Protein AF-A0A0K3BEC3-F1 (afdb_monomer_lite)

Foldseek 3Di:
DDDVVVVCQAPPNVFPDWDQDPNKTKGQGQADPVNQVVVCVVDPQWDWDQDPNNIIITHHHDDDHDDDPVVVVVVVVVVVVVPDDDD

pLDDT: mean 90.59, std 9.3, range [54.78, 98.12]

Radius of gyration: 15.84 Å; chains: 1; bounding box: 35×43×44 Å

Secondary structure (DSSP, 8-state):
---HHHHHTSTTTT-SEEEEETTEEEEES---HHHHHHHHHHSTTSEEEE-TTS-EEEEPP-SSPP--HHHHHHHHHHHHHHTS---

Structure (mmCIF, N/CA/C/O backbone):
data_AF-A0A0K3BEC3-F1
#
_entry.id   AF-A0A0K3BEC3-F1
#
loop_
_atom_site.group_PDB
_atom_site.id
_atom_site.type_symbol
_atom_site.label_atom_id
_atom_site.label_alt_id
_atom_site.label_comp_id
_atom_site.label_asym_id
_atom_site.label_entity_id
_atom_site.label_seq_id
_atom_site.pdbx_PDB_ins_code
_atom_site.Cartn_x
_atom_site.Cartn_y
_atom_site.Cartn_z
_atom_site.occupancy
_atom_site.B_iso_or_equiv
_atom_site.auth_seq_id
_atom_site.auth_comp_id
_atom_site.auth_asym_id
_atom_site.auth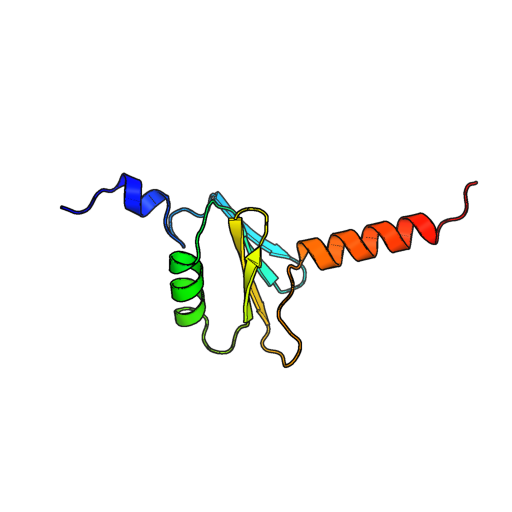_atom_id
_atom_site.pdbx_PDB_model_num
ATOM 1 N N . MET A 1 1 ? 16.659 -8.570 -21.609 1.00 54.78 1 MET A N 1
ATOM 2 C CA . MET A 1 1 ? 17.691 -8.121 -20.654 1.00 54.78 1 MET A CA 1
ATOM 3 C C . MET A 1 1 ? 16.960 -7.555 -19.451 1.00 54.78 1 MET A C 1
ATOM 5 O O . MET A 1 1 ? 16.030 -6.788 -19.659 1.00 54.78 1 MET A O 1
ATOM 9 N N . PHE A 1 2 ? 17.264 -8.033 -18.244 1.00 61.94 2 PHE A N 1
ATOM 10 C CA . PHE A 1 2 ? 16.676 -7.506 -17.011 1.00 61.94 2 PHE A CA 1
ATOM 11 C C . PHE A 1 2 ? 17.396 -6.206 -16.660 1.00 61.94 2 PHE A C 1
ATOM 13 O O . PHE A 1 2 ? 18.620 -6.206 -16.567 1.00 61.94 2 PHE A O 1
ATOM 20 N N . ASP A 1 3 ? 16.641 -5.121 -16.525 1.00 77.81 3 ASP A N 1
ATOM 21 C CA . ASP A 1 3 ? 17.153 -3.825 -16.094 1.00 77.81 3 ASP A CA 1
ATOM 22 C C . ASP A 1 3 ? 16.990 -3.717 -14.572 1.00 77.81 3 ASP A C 1
ATOM 24 O O . ASP A 1 3 ? 15.884 -3.878 -14.046 1.00 77.81 3 ASP A O 1
ATOM 28 N N . ILE A 1 4 ? 18.103 -3.526 -13.864 1.00 76.12 4 ILE A N 1
ATOM 29 C CA . ILE A 1 4 ? 18.125 -3.462 -12.401 1.00 76.12 4 ILE A CA 1
ATOM 30 C C . ILE A 1 4 ? 17.415 -2.210 -11.886 1.00 76.12 4 ILE A C 1
ATOM 32 O O . ILE A 1 4 ? 16.753 -2.279 -10.849 1.00 76.12 4 ILE A O 1
ATOM 36 N N . ASP A 1 5 ? 17.456 -1.123 -12.657 1.00 74.81 5 ASP A N 1
ATOM 37 C CA . ASP A 1 5 ? 16.791 0.133 -12.319 1.00 74.81 5 ASP A CA 1
ATOM 38 C C . ASP A 1 5 ? 15.274 -0.072 -12.349 1.00 74.81 5 ASP A C 1
ATOM 40 O O . ASP A 1 5 ? 14.555 0.294 -11.420 1.00 74.81 5 ASP A O 1
ATOM 44 N N . ALA A 1 6 ? 14.778 -0.814 -13.344 1.00 74.38 6 ALA A N 1
ATOM 45 C CA . ALA A 1 6 ? 13.368 -1.176 -13.419 1.00 74.38 6 ALA A CA 1
ATOM 46 C C . ALA A 1 6 ? 12.898 -2.040 -12.234 1.00 74.38 6 ALA A C 1
ATOM 48 O O . ALA A 1 6 ? 11.710 -2.022 -11.923 1.00 74.38 6 ALA A O 1
ATOM 49 N N . TRP A 1 7 ? 13.780 -2.801 -11.574 1.00 76.94 7 TRP A N 1
ATOM 50 C CA . TRP A 1 7 ? 13.424 -3.626 -10.411 1.00 76.94 7 TRP A CA 1
ATOM 51 C C . TRP A 1 7 ? 13.426 -2.828 -9.101 1.00 76.94 7 TRP A C 1
ATOM 53 O O . TRP A 1 7 ? 12.579 -3.066 -8.241 1.00 76.94 7 TRP A O 1
ATOM 63 N N . GLN A 1 8 ? 14.319 -1.841 -8.972 1.00 82.69 8 GLN A N 1
ATOM 64 C CA . GLN A 1 8 ? 14.383 -0.944 -7.809 1.00 82.69 8 GLN A CA 1
ATOM 65 C C . GLN A 1 8 ? 13.155 -0.038 -7.670 1.00 82.69 8 GLN A C 1
ATOM 67 O O . GLN A 1 8 ? 12.948 0.539 -6.611 1.00 82.69 8 GLN A O 1
ATOM 72 N N . HIS A 1 9 ? 12.317 0.067 -8.700 1.00 86.81 9 HIS A N 1
ATOM 73 C CA . HIS A 1 9 ? 11.065 0.827 -8.653 1.00 86.81 9 HIS A CA 1
ATOM 74 C C . HIS A 1 9 ? 9.816 -0.053 -8.523 1.00 86.81 9 HIS A C 1
ATOM 76 O O . HIS A 1 9 ? 8.700 0.451 -8.598 1.00 86.81 9 HIS A O 1
ATOM 82 N N . ARG A 1 10 ? 9.978 -1.369 -8.336 1.00 93.56 10 ARG A N 1
ATOM 83 C CA . ARG A 1 10 ? 8.854 -2.313 -8.258 1.00 93.56 10 ARG A CA 1
ATOM 84 C C . ARG A 1 10 ? 8.604 -2.779 -6.850 1.00 93.56 10 ARG A C 1
ATOM 86 O O . ARG A 1 10 ? 9.533 -3.012 -6.083 1.00 93.56 10 ARG A O 1
ATOM 93 N N . TRP A 1 11 ? 7.339 -2.969 -6.517 1.00 95.56 11 TRP A N 1
ATOM 94 C CA . TRP A 1 11 ? 6.979 -3.526 -5.226 1.00 95.56 11 TRP A CA 1
ATOM 95 C C . TRP A 1 11 ? 7.413 -5.007 -5.141 1.00 95.56 11 TRP A C 1
ATOM 97 O O . TRP A 1 11 ? 7.214 -5.753 -6.106 1.00 95.56 11 TRP A O 1
ATOM 107 N N . PRO A 1 12 ? 7.985 -5.475 -4.010 1.00 95.06 12 PRO A N 1
ATOM 108 C CA . PRO A 1 12 ? 8.257 -4.735 -2.770 1.00 95.06 12 PRO A CA 1
ATOM 109 C C . PRO A 1 12 ? 9.645 -4.072 -2.715 1.00 95.06 12 PRO A C 1
ATOM 111 O O . PRO A 1 12 ? 9.924 -3.315 -1.793 1.00 95.06 12 PRO A O 1
ATOM 114 N N . SER A 1 13 ? 10.535 -4.355 -3.665 1.00 93.69 13 SER A N 1
ATOM 115 C CA . SER A 1 13 ? 11.940 -3.928 -3.614 1.00 93.69 13 SER A CA 1
ATOM 116 C C . SER A 1 13 ? 12.135 -2.413 -3.657 1.00 93.69 13 SER A C 1
ATOM 118 O O . SER A 1 13 ? 13.062 -1.901 -3.041 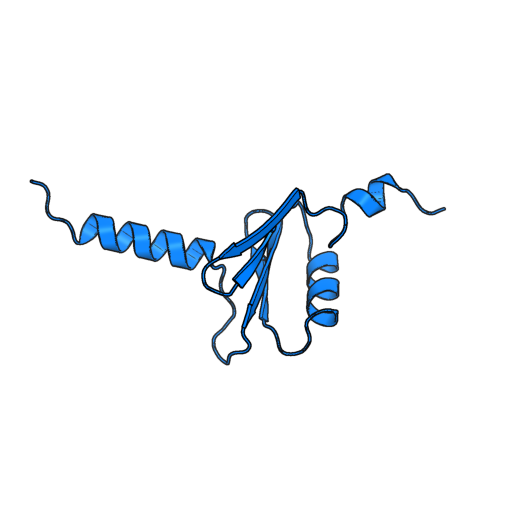1.00 93.69 13 SER A O 1
ATOM 120 N N . GLY A 1 14 ? 11.248 -1.695 -4.343 1.00 94.12 14 GLY A N 1
ATOM 121 C CA . GLY A 1 14 ? 11.240 -0.236 -4.418 1.00 94.12 14 GLY A CA 1
ATOM 122 C C . GLY A 1 14 ? 10.562 0.467 -3.252 1.00 94.12 14 GLY A C 1
ATOM 123 O O . GLY A 1 14 ? 10.289 1.663 -3.336 1.00 94.12 14 GLY A O 1
ATOM 124 N N . THR A 1 15 ? 10.252 -0.251 -2.172 1.00 96.69 15 THR A N 1
ATOM 125 C CA . THR A 1 15 ? 9.721 0.362 -0.957 1.00 96.69 15 THR A CA 1
ATOM 126 C C . THR A 1 15 ? 10.793 1.204 -0.274 1.00 96.69 15 THR A C 1
ATOM 128 O O . THR A 1 15 ? 11.818 0.695 0.170 1.00 96.69 15 THR A O 1
ATOM 131 N N . TRP A 1 16 ? 10.512 2.495 -0.110 1.00 95.50 16 TRP A N 1
ATOM 132 C CA . TRP A 1 16 ? 11.342 3.413 0.670 1.00 95.50 16 TRP A CA 1
ATOM 133 C C . TRP A 1 16 ? 11.160 3.202 2.172 1.00 95.50 16 TRP A C 1
ATOM 135 O O . TRP A 1 16 ? 12.097 3.369 2.950 1.00 95.50 16 TRP A O 1
ATOM 145 N N . LYS A 1 17 ? 9.936 2.857 2.590 1.00 95.94 17 LYS A N 1
ATOM 146 C CA . LYS A 1 17 ? 9.577 2.643 3.994 1.00 95.94 17 LYS A CA 1
ATOM 147 C C . LYS A 1 17 ? 8.405 1.675 4.122 1.00 95.94 17 LYS A C 1
ATOM 149 O O . LYS A 1 17 ? 7.430 1.807 3.388 1.00 95.94 17 LYS A O 1
ATOM 154 N N . ALA A 1 18 ? 8.492 0.744 5.069 1.00 97.19 18 ALA A N 1
ATOM 155 C CA . ALA A 1 18 ? 7.398 -0.147 5.443 1.00 97.19 18 ALA A CA 1
ATOM 156 C C . ALA A 1 18 ? 6.996 0.105 6.903 1.00 97.19 18 ALA A C 1
ATOM 158 O O . ALA A 1 18 ? 7.845 0.048 7.792 1.00 97.19 18 ALA A O 1
ATOM 159 N N . GLU A 1 19 ? 5.719 0.386 7.155 1.00 96.62 19 GLU A N 1
ATOM 160 C CA . GLU A 1 19 ? 5.195 0.710 8.488 1.00 96.62 19 GLU A CA 1
ATOM 161 C C . GLU A 1 19 ? 3.913 -0.058 8.797 1.00 96.62 19 GLU A C 1
ATOM 163 O O . GLU A 1 19 ? 3.166 -0.425 7.895 1.00 96.62 19 GLU A O 1
ATOM 168 N N . LEU A 1 20 ? 3.629 -0.263 10.085 1.00 96.50 20 LEU A N 1
ATOM 169 C CA . LEU A 1 20 ? 2.341 -0.767 10.553 1.00 96.50 20 LEU A CA 1
ATOM 170 C C . LEU A 1 20 ? 1.574 0.376 11.226 1.00 96.50 20 LEU A C 1
ATOM 172 O O . LEU A 1 20 ? 1.909 0.787 12.336 1.00 96.50 20 LEU A O 1
ATOM 176 N N . VAL A 1 21 ? 0.532 0.873 10.564 1.00 93.31 21 VAL A N 1
ATOM 177 C CA . VAL A 1 21 ? -0.282 2.004 11.027 1.00 93.31 21 VAL A CA 1
ATOM 178 C C . VAL A 1 21 ? -1.690 1.509 11.322 1.00 93.31 21 VAL A C 1
ATOM 180 O O . VAL A 1 21 ? -2.412 1.101 10.421 1.00 93.31 21 VAL A O 1
ATOM 183 N N . SER A 1 22 ? -2.088 1.503 12.598 1.00 90.69 22 SER A N 1
ATOM 184 C CA . SER A 1 22 ? -3.430 1.063 13.028 1.00 90.69 22 SER A CA 1
ATOM 185 C C . SER A 1 22 ? -3.859 -0.310 12.472 1.00 90.69 22 SER A C 1
ATOM 187 O O . SER A 1 22 ? -5.029 -0.522 12.167 1.00 90.69 22 SER A O 1
ATOM 189 N N . GLY A 1 23 ? -2.917 -1.252 12.345 1.00 92.62 23 GLY A N 1
ATOM 190 C CA . GLY A 1 23 ? -3.180 -2.595 11.807 1.00 92.62 23 GLY A CA 1
ATOM 191 C C . GLY A 1 23 ? -3.116 -2.710 10.277 1.00 92.62 23 GLY A C 1
ATOM 192 O O . GLY A 1 23 ? -3.374 -3.791 9.751 1.00 92.62 23 GLY A O 1
ATOM 193 N N .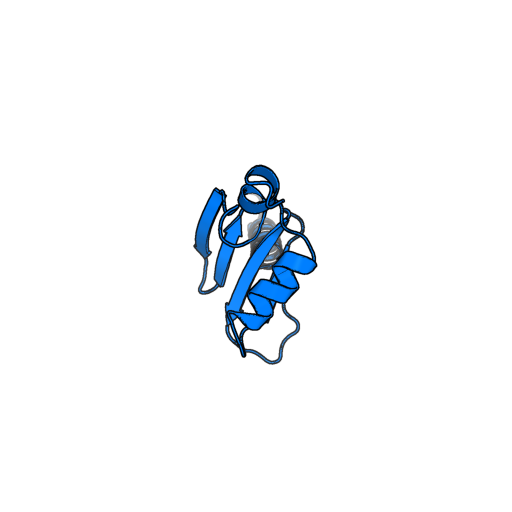 VAL A 1 24 ? -2.752 -1.634 9.575 1.00 96.25 24 VAL A N 1
ATOM 194 C CA . VAL A 1 24 ? -2.545 -1.585 8.121 1.00 96.25 24 VAL A CA 1
ATOM 195 C C . VAL A 1 24 ? -1.048 -1.564 7.826 1.00 96.25 24 VAL A C 1
ATOM 197 O O . VAL A 1 24 ? -0.329 -0.726 8.374 1.00 96.25 24 VAL A O 1
ATOM 200 N N . LEU A 1 25 ? -0.563 -2.474 6.975 1.00 97.56 25 LEU A N 1
ATOM 201 C CA . LEU A 1 25 ? 0.818 -2.406 6.482 1.00 97.56 25 LEU A CA 1
ATOM 202 C C . LEU A 1 25 ? 0.891 -1.388 5.347 1.00 97.56 25 LEU A C 1
ATOM 204 O O . LEU A 1 25 ? 0.174 -1.523 4.361 1.00 97.56 25 LEU A O 1
ATOM 208 N N . VAL A 1 26 ? 1.765 -0.398 5.473 1.00 97.38 26 VAL A N 1
ATOM 209 C CA . VAL A 1 26 ? 1.942 0.683 4.502 1.00 97.38 26 VAL A CA 1
ATOM 210 C C . VAL A 1 26 ? 3.342 0.601 3.913 1.00 97.38 26 VAL A C 1
ATOM 212 O O . VAL A 1 26 ? 4.326 0.689 4.641 1.00 97.38 26 VAL A O 1
ATOM 215 N N . PHE A 1 27 ? 3.422 0.450 2.594 1.00 97.94 27 PHE A N 1
ATOM 216 C CA . PHE A 1 27 ? 4.646 0.473 1.802 1.00 97.94 27 PHE A CA 1
ATOM 217 C C . PHE A 1 27 ? 4.710 1.792 1.030 1.00 97.94 27 PHE A C 1
ATOM 219 O O . PHE A 1 27 ? 4.027 1.958 0.018 1.00 97.94 27 PHE A O 1
ATOM 226 N N . SER A 1 28 ? 5.542 2.723 1.486 1.00 96.56 28 SER A N 1
ATOM 227 C CA . SER A 1 28 ? 5.786 3.991 0.796 1.00 96.56 28 SER A CA 1
ATOM 228 C C . SER A 1 28 ? 6.728 3.783 -0.387 1.00 96.56 28 SER A C 1
ATOM 230 O O . SER A 1 28 ? 7.765 3.132 -0.251 1.00 96.56 28 SER A O 1
ATOM 232 N N . GLY A 1 29 ? 6.377 4.348 -1.537 1.00 95.44 29 GLY A N 1
ATOM 233 C CA . GLY A 1 29 ? 7.129 4.249 -2.784 1.00 95.44 29 GLY A CA 1
ATOM 234 C C . GLY A 1 29 ? 6.388 4.963 -3.912 1.00 95.44 29 GLY A C 1
ATOM 235 O O . GLY A 1 29 ? 5.455 5.720 -3.657 1.00 95.44 29 GLY A O 1
ATOM 236 N N . GLN A 1 30 ? 6.798 4.704 -5.152 1.00 95.56 30 GLN A N 1
ATOM 237 C CA . GLN A 1 30 ? 6.102 5.153 -6.361 1.00 95.56 30 GLN A CA 1
ATOM 238 C C . GLN A 1 30 ? 5.623 3.933 -7.136 1.00 95.56 30 GLN A C 1
ATOM 240 O O . GLN A 1 30 ? 6.281 3.471 -8.065 1.00 95.56 30 GLN A O 1
ATOM 245 N N . PHE A 1 31 ? 4.503 3.377 -6.693 1.00 96.62 31 PHE A N 1
ATOM 246 C CA . PHE A 1 31 ? 3.927 2.164 -7.250 1.00 96.62 31 PHE A CA 1
ATOM 247 C C . PHE A 1 31 ? 2.765 2.469 -8.188 1.00 96.62 31 PHE A C 1
ATOM 249 O O . PHE A 1 31 ? 2.132 3.523 -8.116 1.00 96.62 31 PHE A O 1
ATOM 256 N N . ASP A 1 32 ? 2.485 1.515 -9.069 1.00 95.94 32 ASP A N 1
ATOM 257 C CA . ASP A 1 32 ? 1.393 1.592 -10.032 1.00 95.94 32 ASP A CA 1
ATOM 258 C C . ASP A 1 32 ? 0.426 0.395 -9.902 1.00 95.94 32 ASP A C 1
ATOM 260 O O . ASP A 1 32 ? 0.543 -0.473 -9.032 1.00 95.94 32 ASP A O 1
ATOM 264 N N . GLU A 1 33 ? -0.560 0.329 -10.796 1.00 96.75 33 GLU A N 1
ATOM 265 C CA . GLU A 1 33 ? -1.564 -0.744 -10.842 1.00 96.75 33 GLU A CA 1
ATOM 266 C C . GLU A 1 33 ? -0.967 -2.155 -11.000 1.00 96.75 33 GLU A C 1
ATOM 268 O O . GLU A 1 33 ? -1.547 -3.155 -10.556 1.00 96.75 33 GLU A O 1
ATOM 273 N N . ARG A 1 34 ? 0.209 -2.280 -11.626 1.00 95.38 34 ARG A N 1
ATOM 274 C CA . ARG A 1 34 ? 0.887 -3.573 -11.778 1.00 95.38 34 ARG A CA 1
ATOM 275 C C . ARG A 1 34 ? 1.442 -4.043 -10.440 1.00 95.38 34 ARG A C 1
ATOM 277 O O . ARG A 1 34 ? 1.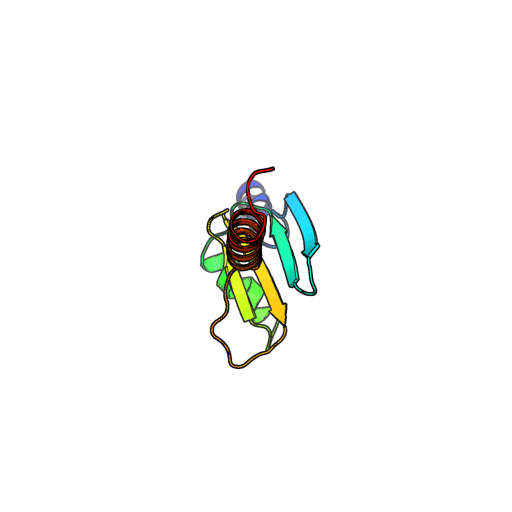325 -5.230 -10.110 1.00 95.38 34 ARG A O 1
ATOM 284 N N . ASP A 1 35 ? 2.030 -3.129 -9.684 1.00 97.50 35 ASP A N 1
ATOM 285 C CA . ASP A 1 35 ? 2.512 -3.384 -8.331 1.00 97.50 35 ASP A CA 1
ATOM 286 C C . ASP A 1 35 ? 1.337 -3.716 -7.400 1.00 97.50 35 ASP A C 1
ATOM 288 O O . ASP A 1 35 ? 1.377 -4.734 -6.704 1.00 97.50 35 ASP A O 1
ATOM 292 N N . LEU A 1 36 ? 0.226 -2.973 -7.501 1.00 97.44 36 LEU A N 1
ATOM 293 C CA . LEU A 1 36 ? -1.018 -3.263 -6.779 1.00 97.44 36 LEU A CA 1
ATOM 294 C C . LEU A 1 36 ? -1.531 -4.684 -7.060 1.00 97.44 36 LEU A C 1
ATOM 296 O O . LEU A 1 36 ? -1.852 -5.440 -6.139 1.00 97.44 36 LEU A O 1
ATOM 300 N N . LYS A 1 37 ? -1.579 -5.094 -8.333 1.00 97.50 37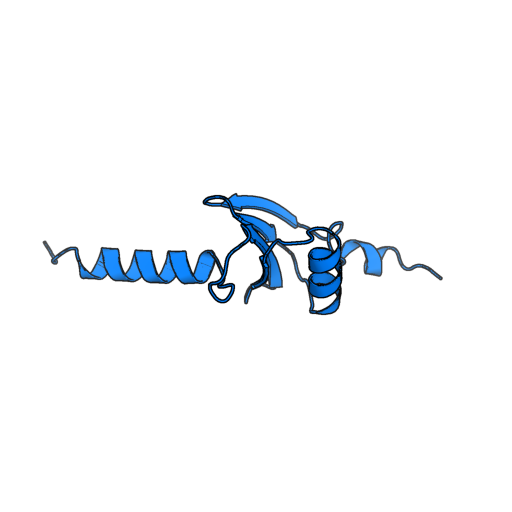 LYS A N 1
ATOM 301 C CA . LYS A 1 37 ? -1.994 -6.452 -8.722 1.00 97.50 37 LYS A CA 1
ATOM 302 C C . LYS A 1 37 ? -1.065 -7.525 -8.153 1.00 97.50 37 LYS A C 1
ATOM 304 O O . LYS A 1 37 ? -1.527 -8.618 -7.820 1.00 97.50 37 LYS A O 1
ATOM 309 N N . THR A 1 38 ? 0.226 -7.231 -8.056 1.00 97.38 38 THR A N 1
ATOM 310 C CA . THR A 1 38 ? 1.221 -8.140 -7.476 1.00 97.38 38 THR A CA 1
ATOM 311 C C . THR A 1 38 ? 1.011 -8.265 -5.971 1.00 97.38 38 THR A C 1
ATOM 313 O O . THR A 1 38 ? 0.856 -9.380 -5.477 1.00 97.38 38 THR A O 1
ATOM 316 N N . ALA A 1 39 ? 0.863 -7.147 -5.260 1.00 97.56 39 ALA A N 1
ATOM 317 C CA . ALA A 1 39 ? 0.580 -7.138 -3.828 1.00 97.56 39 ALA A CA 1
ATOM 318 C C . ALA A 1 39 ? -0.730 -7.869 -3.480 1.00 97.56 39 ALA A C 1
ATOM 320 O O . ALA A 1 39 ? -0.757 -8.662 -2.540 1.00 97.56 39 ALA A O 1
ATOM 321 N N . ARG A 1 40 ? -1.792 -7.716 -4.286 1.00 97.19 40 ARG A N 1
ATOM 322 C CA . ARG A 1 40 ? -3.049 -8.481 -4.130 1.00 97.19 40 ARG A CA 1
ATOM 323 C C . ARG A 1 40 ? -2.853 -9.995 -4.205 1.00 97.19 40 ARG A C 1
ATOM 325 O O . ARG A 1 40 ? -3.552 -10.737 -3.523 1.00 97.19 40 ARG A O 1
ATOM 332 N N . ARG A 1 41 ? -1.917 -10.466 -5.032 1.00 97.56 41 ARG A N 1
ATOM 333 C CA . ARG A 1 41 ? -1.587 -11.897 -5.134 1.00 97.56 41 ARG A CA 1
ATOM 334 C C . ARG A 1 41 ? -0.746 -12.371 -3.954 1.00 97.56 41 ARG A C 1
ATOM 336 O O . ARG A 1 41 ? -0.918 -13.504 -3.521 1.00 97.56 41 ARG A O 1
ATOM 343 N N . THR A 1 42 ? 0.133 -11.515 -3.440 1.00 97.81 42 THR A N 1
ATOM 344 C CA . THR A 1 42 ? 0.970 -11.822 -2.273 1.00 97.81 42 THR A CA 1
ATOM 345 C C . THR A 1 42 ? 0.165 -11.876 -0.976 1.00 97.81 42 THR A C 1
ATOM 347 O O . THR A 1 42 ? 0.482 -12.676 -0.100 1.00 97.81 42 THR A O 1
ATOM 350 N N . TYR A 1 43 ? -0.899 -11.076 -0.862 1.00 96.50 43 TYR A N 1
ATOM 351 C CA . TYR A 1 43 ? -1.761 -11.018 0.320 1.00 96.50 43 TYR A CA 1
ATOM 352 C C . TYR A 1 43 ? -3.196 -11.476 0.013 1.00 96.50 43 TYR A C 1
ATOM 354 O O . TYR A 1 43 ? -4.121 -10.658 0.002 1.00 96.50 43 TYR A O 1
ATOM 362 N N . PRO A 1 44 ? -3.420 -12.781 -0.226 1.00 95.94 44 PRO A N 1
ATOM 363 C CA . PRO A 1 44 ? -4.755 -13.294 -0.505 1.00 95.94 44 PRO A CA 1
ATOM 364 C C . PRO A 1 44 ? -5.706 -13.043 0.675 1.00 95.94 44 PRO A C 1
ATOM 366 O O . PRO A 1 44 ? -5.336 -13.189 1.841 1.00 95.94 44 PRO A O 1
ATOM 369 N N . GLY A 1 45 ? -6.942 -12.642 0.367 1.00 94.75 45 GLY A N 1
ATOM 370 C CA . GLY A 1 45 ? -7.980 -12.333 1.359 1.00 94.75 45 GLY A CA 1
ATOM 371 C C . GLY A 1 45 ? -7.801 -10.999 2.093 1.00 94.75 45 GLY A C 1
ATOM 372 O O . GLY A 1 45 ? -8.673 -10.616 2.867 1.00 94.75 45 GLY A O 1
ATOM 373 N N . ARG A 1 46 ? -6.701 -10.272 1.861 1.00 96.50 46 ARG A N 1
ATOM 374 C CA . ARG A 1 46 ? -6.506 -8.906 2.362 1.00 96.50 46 ARG A CA 1
ATOM 375 C C . ARG A 1 46 ? -7.028 -7.898 1.355 1.00 96.50 46 ARG A C 1
ATOM 377 O O . ARG A 1 46 ? -7.052 -8.163 0.152 1.00 96.50 46 ARG A O 1
ATOM 384 N N . GLN A 1 47 ? -7.404 -6.722 1.842 1.00 96.75 47 GLN A N 1
ATOM 385 C CA . GLN A 1 47 ? -7.748 -5.628 0.952 1.00 96.75 47 GLN A CA 1
ATOM 386 C C . GLN A 1 47 ? -6.501 -4.788 0.686 1.00 96.75 47 GLN A C 1
ATOM 388 O O . GLN A 1 47 ? -5.897 -4.253 1.610 1.00 96.75 47 GLN A O 1
ATOM 393 N N . VAL A 1 48 ? -6.092 -4.705 -0.579 1.00 97.12 48 VAL A N 1
ATOM 394 C CA . VAL A 1 48 ? -4.889 -3.967 -0.976 1.00 97.12 48 VAL A CA 1
ATOM 395 C C . VAL A 1 48 ? -5.283 -2.740 -1.789 1.00 97.12 48 VAL A C 1
ATOM 397 O O . VAL A 1 48 ? -6.038 -2.867 -2.765 1.00 97.12 48 VAL A O 1
ATOM 400 N N . VAL A 1 49 ? -4.762 -1.582 -1.382 1.00 96.81 49 VAL A N 1
ATOM 401 C CA . VAL A 1 49 ? -5.054 -0.250 -1.934 1.00 96.81 49 VAL A CA 1
ATOM 402 C C . VAL A 1 49 ? -3.767 0.384 -2.448 1.00 96.81 49 VAL A C 1
ATOM 404 O O . VAL A 1 49 ? -2.729 0.275 -1.800 1.00 96.81 49 VAL A O 1
ATOM 407 N N . LEU A 1 50 ? -3.844 1.051 -3.599 1.00 97.12 50 LEU A N 1
ATOM 408 C CA . LEU A 1 50 ? -2.852 2.031 -4.033 1.00 97.12 50 LEU A CA 1
ATOM 409 C C . LEU A 1 50 ? -3.363 3.405 -3.592 1.00 97.12 50 LEU A C 1
ATOM 411 O O . LEU A 1 50 ? -4.447 3.805 -4.011 1.00 97.12 50 LEU A O 1
ATOM 415 N N . ASN A 1 51 ? -2.645 4.076 -2.697 1.00 95.00 51 ASN A N 1
ATOM 416 C CA . ASN A 1 51 ? -3.060 5.386 -2.194 1.00 95.00 51 ASN A CA 1
ATOM 417 C C . ASN A 1 51 ? -2.610 6.523 -3.121 1.00 95.00 51 ASN A C 1
ATOM 419 O O . ASN A 1 51 ? -1.764 6.334 -3.995 1.00 95.00 51 ASN A O 1
ATOM 423 N N . GLU A 1 52 ? -3.152 7.723 -2.907 1.00 93.12 52 GLU A N 1
ATOM 424 C CA . GLU A 1 52 ? -2.844 8.906 -3.727 1.00 93.12 52 GLU A CA 1
ATOM 425 C C . GLU A 1 52 ? -1.357 9.302 -3.705 1.00 93.12 52 GLU A C 1
ATOM 427 O O . GLU A 1 52 ? -0.866 9.935 -4.637 1.00 93.12 52 GLU A O 1
ATOM 432 N N . GLY A 1 53 ? -0.619 8.902 -2.665 1.00 92.50 53 GLY A N 1
ATOM 433 C CA . GLY A 1 53 ? 0.824 9.116 -2.553 1.00 92.50 53 GLY A CA 1
ATOM 434 C C . GLY A 1 53 ? 1.678 8.118 -3.344 1.00 92.50 53 GLY A C 1
ATOM 435 O O . GLY A 1 53 ? 2.901 8.202 -3.271 1.00 92.50 53 GLY A O 1
ATOM 436 N N . GLY A 1 54 ? 1.068 7.167 -4.061 1.00 94.75 54 GLY A N 1
ATOM 437 C CA . GLY A 1 54 ? 1.769 6.107 -4.796 1.00 94.75 54 GLY A CA 1
ATOM 438 C C . GLY A 1 54 ? 2.227 4.934 -3.923 1.00 94.75 54 GLY A C 1
ATOM 439 O O . GLY A 1 54 ? 2.971 4.072 -4.387 1.00 94.75 54 GLY A O 1
ATOM 440 N N . GLY A 1 55 ? 1.797 4.880 -2.660 1.00 97.31 55 GLY A N 1
ATOM 441 C CA . GLY A 1 55 ? 2.104 3.795 -1.732 1.00 97.31 55 GLY A CA 1
ATOM 442 C C . GLY A 1 55 ? 1.091 2.653 -1.794 1.00 97.31 55 GLY A C 1
ATOM 443 O O . GLY A 1 55 ? -0.075 2.850 -2.135 1.00 97.31 55 GLY A O 1
ATOM 444 N N . ILE A 1 56 ? 1.526 1.452 -1.410 1.00 98.12 56 ILE A N 1
ATOM 445 C CA . ILE A 1 56 ? 0.649 0.284 -1.271 1.00 98.12 56 ILE A CA 1
ATOM 446 C C . ILE A 1 56 ? 0.268 0.106 0.193 1.00 98.12 56 ILE A C 1
ATOM 448 O O . ILE A 1 56 ? 1.126 0.052 1.070 1.00 98.12 56 ILE A O 1
ATOM 452 N N . GLU A 1 57 ? -1.022 -0.058 0.449 1.00 98.12 57 GLU A N 1
ATOM 453 C CA . GLU A 1 57 ? -1.568 -0.352 1.767 1.00 98.12 57 GLU A CA 1
ATOM 454 C C . GLU A 1 57 ? -2.204 -1.737 1.770 1.00 98.12 57 GLU A C 1
ATOM 456 O O . GLU A 1 57 ? -2.995 -2.069 0.887 1.00 98.12 57 GLU A O 1
ATOM 461 N N . VAL A 1 58 ? -1.885 -2.545 2.777 1.00 97.88 58 VAL A N 1
ATOM 462 C CA . VAL A 1 58 ? -2.460 -3.874 2.986 1.00 97.88 58 VAL A CA 1
ATOM 463 C C . VAL A 1 58 ? -3.288 -3.836 4.259 1.00 97.88 58 VAL A C 1
ATOM 465 O O . VAL A 1 58 ? -2.766 -3.828 5.377 1.00 97.88 58 VAL A O 1
ATOM 468 N N . HIS A 1 59 ? -4.598 -3.812 4.066 1.00 97.06 59 HIS A N 1
ATOM 469 C CA . HIS A 1 59 ? -5.597 -3.767 5.120 1.00 97.06 59 HIS A CA 1
ATOM 470 C C . HIS A 1 59 ? -6.010 -5.179 5.549 1.00 97.06 59 HIS A C 1
ATOM 472 O O . HIS A 1 59 ? -5.849 -6.151 4.797 1.00 97.06 59 HIS A O 1
ATOM 478 N N . PRO A 1 60 ? -6.584 -5.327 6.754 1.00 94.75 60 PRO A N 1
ATOM 479 C CA . PRO A 1 60 ? -7.296 -6.538 7.130 1.00 94.75 60 PRO A CA 1
ATOM 480 C C . PRO A 1 60 ? -8.370 -6.946 6.112 1.00 94.75 60 PRO A C 1
ATOM 482 O O . PRO A 1 60 ? -8.812 -6.150 5.290 1.00 94.75 60 PRO A O 1
ATOM 485 N N . ALA A 1 61 ? -8.787 -8.212 6.168 1.00 94.00 61 ALA A N 1
ATOM 486 C CA . ALA A 1 61 ? -9.964 -8.650 5.428 1.00 94.00 61 ALA A CA 1
ATOM 487 C C . ALA A 1 61 ? -11.207 -7.897 5.933 1.00 94.00 61 ALA A C 1
ATOM 489 O O . ALA A 1 61 ? -11.293 -7.579 7.121 1.00 94.00 61 ALA A O 1
ATOM 490 N N . GLY A 1 62 ? -12.171 -7.649 5.052 1.00 88.12 62 GLY A N 1
ATOM 491 C CA . GLY A 1 62 ? -13.423 -7.001 5.419 1.00 88.12 62 GLY A CA 1
ATOM 492 C C . GLY A 1 62 ? -14.371 -6.846 4.236 1.00 88.12 62 GLY A C 1
ATOM 493 O O . GLY A 1 62 ? -13.964 -6.983 3.081 1.00 88.12 62 GLY A O 1
ATOM 494 N N . ASP A 1 63 ? -15.626 -6.540 4.556 1.00 86.25 63 ASP A N 1
ATOM 495 C CA . ASP A 1 63 ? -16.707 -6.377 3.573 1.00 86.25 63 ASP A CA 1
ATOM 496 C C . ASP A 1 63 ? -16.879 -4.920 3.119 1.00 86.25 63 ASP A C 1
ATOM 498 O O . ASP A 1 63 ? -17.510 -4.640 2.101 1.00 86.25 63 ASP A O 1
ATOM 502 N N . ASN A 1 64 ? -16.300 -3.976 3.862 1.00 85.44 64 ASN A N 1
ATOM 503 C CA . ASN A 1 64 ? -16.332 -2.564 3.501 1.00 85.44 64 ASN A CA 1
ATOM 504 C C . ASN A 1 64 ? -15.401 -2.296 2.313 1.00 85.44 64 ASN A C 1
ATOM 506 O O . ASN A 1 64 ? -14.329 -2.895 2.253 1.00 85.44 64 ASN A O 1
ATOM 510 N N . PRO A 1 65 ? -15.737 -1.365 1.406 1.00 84.44 65 PRO A N 1
ATOM 511 C CA . PRO A 1 65 ? -14.813 -0.941 0.365 1.00 84.44 65 PRO A CA 1
ATOM 512 C C . PRO A 1 65 ? -13.477 -0.497 0.973 1.00 84.44 65 PRO A C 1
ATOM 514 O O . PRO A 1 65 ? -13.477 0.235 1.969 1.00 84.44 65 PRO A O 1
ATOM 517 N N . PRO A 1 66 ? -12.342 -0.924 0.402 1.00 84.25 66 PRO A N 1
ATOM 518 C CA . PRO A 1 66 ? -11.055 -0.569 0.959 1.00 84.25 66 PRO A CA 1
ATOM 519 C C . PRO A 1 66 ? -10.764 0.908 0.705 1.00 84.25 66 PRO A C 1
ATOM 521 O O . PRO A 1 66 ? -10.890 1.395 -0.418 1.00 84.25 66 PRO A O 1
ATOM 524 N N . ARG A 1 67 ? -10.399 1.619 1.771 1.00 89.88 67 ARG A N 1
ATOM 525 C CA . ARG A 1 67 ? -10.109 3.056 1.773 1.00 89.88 67 ARG A CA 1
ATOM 526 C C . ARG A 1 67 ? -8.719 3.289 2.335 1.00 89.88 67 ARG A C 1
ATOM 528 O O . ARG A 1 67 ? -8.281 2.520 3.191 1.00 89.88 67 ARG A O 1
ATOM 535 N N . SER A 1 68 ? -8.043 4.345 1.890 1.00 94.12 68 SER A N 1
ATOM 536 C CA . SER A 1 68 ? -6.715 4.651 2.416 1.00 94.12 68 SER A CA 1
ATOM 537 C C . SER A 1 68 ? -6.774 4.956 3.916 1.00 94.12 68 SER A C 1
ATOM 539 O O . SER A 1 68 ? -7.641 5.699 4.388 1.00 94.12 68 SER A O 1
ATOM 541 N N . ILE A 1 69 ? -5.820 4.421 4.684 1.00 93.31 69 ILE A N 1
ATOM 542 C CA . ILE A 1 69 ? -5.688 4.745 6.111 1.00 93.31 69 ILE A CA 1
ATOM 543 C C . ILE A 1 69 ? -5.365 6.230 6.323 1.00 93.31 69 ILE A C 1
ATOM 545 O O . ILE A 1 69 ? -5.757 6.808 7.339 1.00 93.31 69 ILE A O 1
ATOM 549 N N . PHE A 1 70 ? -4.702 6.863 5.353 1.00 92.19 70 PHE A N 1
ATOM 550 C CA . PHE A 1 70 ? -4.373 8.282 5.404 1.00 92.19 70 PHE A CA 1
ATOM 551 C C . PHE A 1 70 ? -5.602 9.165 5.199 1.00 92.19 70 PHE A C 1
ATOM 553 O O . PHE A 1 70 ? -5.773 10.117 5.955 1.00 92.19 70 PHE A O 1
ATOM 560 N N . GLU A 1 71 ? -6.501 8.817 4.274 1.00 92.31 71 GLU A N 1
ATOM 561 C CA . GLU A 1 71 ? -7.792 9.506 4.123 1.00 92.31 71 GLU A CA 1
ATOM 562 C C . GLU A 1 71 ? -8.603 9.448 5.422 1.00 92.31 71 GLU A C 1
ATOM 564 O O . GLU A 1 71 ? -9.030 10.476 5.945 1.00 92.31 71 GLU A O 1
ATOM 569 N N . ILE A 1 72 ? -8.744 8.248 5.998 1.00 91.25 72 ILE A N 1
ATOM 570 C CA . ILE A 1 72 ? -9.466 8.040 7.263 1.00 91.25 72 ILE A CA 1
ATOM 571 C C . ILE A 1 72 ? -8.835 8.869 8.389 1.00 91.25 72 ILE A C 1
ATOM 573 O O . ILE A 1 72 ? -9.533 9.429 9.239 1.00 91.25 72 ILE A O 1
ATOM 577 N N . TYR A 1 73 ? -7.505 8.931 8.432 1.00 90.31 73 TYR A N 1
ATOM 578 C CA . TYR A 1 73 ? -6.791 9.705 9.438 1.00 90.31 73 TYR A CA 1
ATOM 579 C C . TYR A 1 73 ? -7.010 11.214 9.267 1.00 90.31 73 TYR A C 1
ATOM 581 O O . TYR A 1 73 ? -7.286 11.900 10.253 1.00 90.31 73 TYR A O 1
ATOM 589 N N . LEU A 1 74 ? -6.947 11.723 8.034 1.00 90.75 74 LEU A N 1
ATOM 590 C CA . LEU A 1 74 ? -7.199 13.131 7.721 1.00 90.75 74 LEU A CA 1
ATOM 591 C C . LEU A 1 74 ? -8.626 13.548 8.093 1.00 90.75 74 LEU A C 1
ATOM 593 O O . LEU A 1 74 ? -8.800 14.566 8.762 1.00 90.75 74 LEU A O 1
ATOM 597 N N . GLU A 1 75 ? -9.631 12.737 7.758 1.00 91.44 75 GLU A N 1
ATOM 598 C CA . GLU A 1 75 ? -11.029 12.982 8.143 1.00 91.44 75 GLU A CA 1
ATOM 599 C C . GLU A 1 75 ? -11.182 13.113 9.665 1.00 91.44 75 GLU A C 1
ATOM 601 O O . GLU A 1 75 ? -11.774 14.073 10.165 1.00 91.44 75 GLU A O 1
ATOM 606 N N . ARG A 1 76 ? -10.587 12.185 10.423 1.00 90.19 76 ARG A N 1
ATOM 607 C CA . ARG A 1 76 ? -10.629 12.203 11.895 1.00 90.19 76 ARG A CA 1
ATOM 608 C C . ARG A 1 76 ? -9.919 13.417 12.484 1.00 90.19 76 ARG A C 1
ATOM 610 O O . ARG A 1 76 ? -10.363 13.944 13.504 1.00 90.19 76 ARG A O 1
ATOM 617 N N . LEU A 1 77 ? -8.810 13.853 11.886 1.00 90.19 77 LEU A N 1
ATOM 618 C CA . LEU A 1 77 ? -8.102 15.055 12.325 1.00 90.19 77 LEU A CA 1
ATOM 619 C C . LEU A 1 77 ? -8.947 16.314 12.123 1.00 90.19 77 LEU A C 1
ATOM 621 O O . LEU A 1 77 ? -8.987 17.158 13.018 1.00 90.19 77 LEU A O 1
ATOM 625 N N . THR A 1 78 ? -9.634 16.429 10.987 1.00 92.06 78 THR A N 1
ATOM 626 C CA . THR A 1 78 ? -10.531 17.556 10.699 1.00 92.06 78 THR A CA 1
ATOM 627 C C . THR A 1 78 ? -11.690 17.598 11.692 1.00 92.06 78 THR A C 1
ATOM 629 O O . THR A 1 78 ? -11.891 18.618 12.347 1.00 92.06 78 THR A O 1
ATOM 632 N N . GLN A 1 79 ? -12.352 16.461 11.930 1.00 90.75 79 GLN A N 1
ATOM 633 C CA . GLN A 1 79 ? -13.442 16.359 12.911 1.00 90.75 79 GLN A CA 1
ATOM 634 C C . GLN A 1 79 ? -13.002 16.750 14.331 1.00 90.75 79 GLN A C 1
ATOM 636 O O . GLN A 1 79 ? -13.730 17.429 15.050 1.00 90.75 79 GLN A O 1
ATOM 641 N N . ARG A 1 80 ? -11.790 16.358 14.750 1.00 88.62 80 ARG A N 1
ATOM 642 C CA . ARG A 1 80 ? -11.243 16.735 16.068 1.00 88.62 80 ARG A CA 1
ATOM 643 C C . ARG A 1 80 ? -10.984 18.234 16.199 1.00 88.62 80 ARG A C 1
ATOM 645 O O . ARG A 1 80 ? -11.188 18.783 17.281 1.00 88.62 80 ARG A O 1
ATOM 652 N N . LYS A 1 81 ? -10.524 18.884 15.125 1.00 84.00 81 LYS A N 1
ATOM 653 C CA . LYS A 1 81 ? -10.317 20.339 15.105 1.00 84.00 81 LYS A CA 1
ATOM 654 C C . LYS A 1 81 ? -11.644 21.083 15.233 1.00 84.00 81 LYS A C 1
ATOM 656 O O . LYS A 1 81 ? -11.719 22.021 16.011 1.00 84.00 81 LYS A O 1
ATOM 661 N N . GLU A 1 82 ? -12.678 20.636 14.527 1.00 85.44 82 GLU A N 1
ATOM 662 C CA . GLU A 1 82 ? -14.012 21.253 14.566 1.00 85.44 82 GLU A CA 1
ATOM 663 C C . GLU A 1 82 ? -14.733 21.040 15.907 1.00 85.44 82 GLU A C 1
ATOM 665 O O . GLU A 1 82 ? -15.473 21.909 16.358 1.00 85.44 82 GLU A O 1
ATOM 670 N N . ALA A 1 83 ? -14.490 19.909 16.577 1.00 79.50 83 ALA A N 1
ATOM 671 C CA . ALA A 1 83 ? -15.089 19.593 17.875 1.00 79.50 83 ALA A CA 1
ATOM 672 C C . ALA A 1 83 ? -14.453 20.339 19.067 1.00 79.50 83 ALA A C 1
ATOM 674 O O . ALA A 1 83 ? -14.984 20.274 20.175 1.00 79.50 83 ALA A O 1
ATOM 675 N N . THR A 1 84 ? -13.322 21.0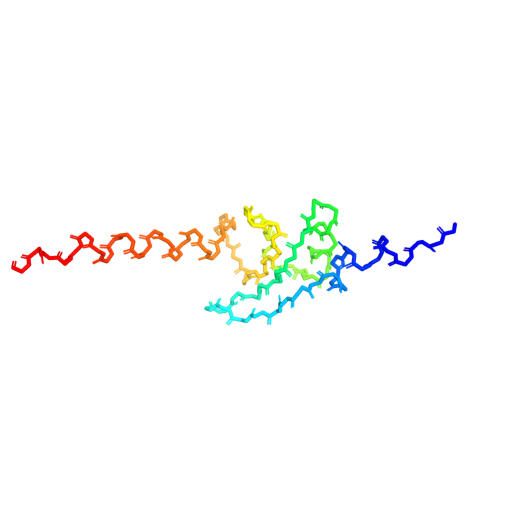24 18.868 1.00 69.88 84 THR A N 1
ATOM 676 C CA . THR A 1 84 ? -12.689 21.863 19.898 1.00 69.88 84 THR A CA 1
ATOM 677 C C . THR A 1 84 ? -13.158 23.310 19.696 1.00 69.88 84 THR A C 1
ATOM 679 O O . THR A 1 84 ? -12.782 23.910 18.689 1.00 69.88 84 THR A O 1
ATOM 682 N N . PRO A 1 85 ? -13.969 23.902 20.598 1.00 63.12 85 PRO A N 1
ATOM 683 C CA . PRO A 1 85 ? -14.370 25.301 20.461 1.00 63.12 85 PRO A CA 1
ATOM 684 C C . PRO A 1 85 ? -13.137 26.216 20.561 1.00 63.12 85 PRO A C 1
ATOM 686 O O . PRO A 1 85 ? -12.205 25.877 21.298 1.00 63.12 85 PRO A O 1
ATOM 689 N N . PRO A 1 86 ? -13.104 27.368 19.861 1.00 66.88 86 PRO A N 1
ATOM 690 C CA . PRO A 1 86 ? -12.068 28.367 20.102 1.00 66.88 86 PRO A CA 1
ATOM 691 C C . PRO A 1 86 ? -12.114 28.804 21.575 1.00 66.88 86 PRO A C 1
ATOM 693 O O . PRO A 1 86 ? -13.199 29.015 22.121 1.00 66.88 86 PRO A O 1
ATOM 696 N N . ALA A 1 87 ? -10.934 28.864 22.199 1.00 68.06 87 ALA A N 1
ATOM 697 C CA . ALA A 1 87 ? -10.742 29.327 23.573 1.00 68.06 87 ALA A CA 1
ATOM 698 C C . ALA A 1 87 ? -11.030 30.826 23.725 1.00 68.06 87 ALA A C 1
ATOM 700 O O . ALA A 1 87 ? -10.767 31.575 22.754 1.00 68.06 87 ALA A O 1
#

Sequence (87 aa):
MFDIDAWQHRWPSGTWKAELVSGVLVFSGQFDERDLKTARRTYPGRQVVLNEGGGIEVHPAGDNPPRSIFEIYLERLTQRKEATPPA